Protein AF-A0A3G9CZR0-F1 (afdb_monomer_lite)

Radius of gyration: 15.8 Å; chains: 1; bounding box: 36×38×41 Å

pLDDT: mean 74.07, std 12.01, range [46.78, 91.94]

Secondary structure (DSSP, 8-state):
--HHHHHHHHHHHHHH--SS--HHHHHHHHHHHHHHHTT--HHHHTTTT--EEEPPTT---THHHHHHHH--STTSHHHHHHHHHHHH-EEEETTEEEEE-HHHHHS--

Foldseek 3Di:
DDPQAVVQVVLVVLLPDPPDPRPLVVQLVVQLVVCVVVPHDPVLSNCSSFDDWAFAVVPPDCVLVVVVVVPPDPVCPVVNVVVCLQGTQQTDHPVGHGHRDSSSVVSDD

Sequence (109 aa):
MDLINLLDKAIKLAAGANDTSNYVKINSEKIYEKLKAEGYNETEAMKSPLRIFSEEPGAYSPGLQEAIPASNTWEERMQLAEFYIKRTSAAYSTDTWGVKIPRVFEEKS

Structure (mmCIF, N/CA/C/O backbone):
data_AF-A0A3G9CZR0-F1
#
_entry.id   AF-A0A3G9CZR0-F1
#
loop_
_atom_site.group_PDB
_atom_site.id
_atom_site.type_symbol
_atom_site.label_atom_id
_atom_site.label_alt_id
_atom_site.label_comp_id
_atom_site.label_asym_id
_atom_site.label_entity_id
_atom_site.label_seq_id
_atom_site.pdbx_PDB_ins_code
_atom_site.Cartn_x
_atom_site.Cartn_y
_atom_site.Cartn_z
_atom_site.occupancy
_atom_site.B_iso_or_equiv
_atom_site.auth_seq_id
_atom_site.auth_comp_id
_atom_site.auth_asym_id
_atom_site.auth_atom_id
_atom_site.pdbx_PDB_model_num
ATOM 1 N N . MET A 1 1 ? -3.292 22.488 -2.135 1.00 53.22 1 MET A N 1
ATOM 2 C CA . MET A 1 1 ? -3.648 21.155 -1.606 1.00 53.22 1 MET A CA 1
ATOM 3 C C . MET A 1 1 ? -3.110 20.149 -2.607 1.00 53.22 1 MET A C 1
ATOM 5 O O . MET A 1 1 ? -3.506 20.228 -3.760 1.00 53.22 1 MET A O 1
ATOM 9 N N . ASP A 1 2 ? -2.143 19.326 -2.213 1.00 82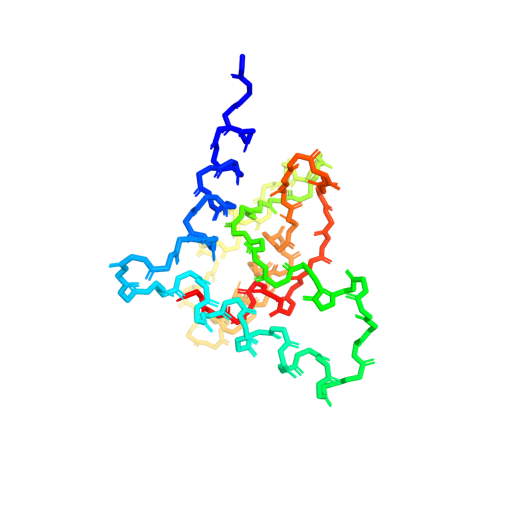.19 2 ASP A N 1
ATOM 10 C CA . ASP A 1 2 ? -1.524 18.317 -3.087 1.00 82.19 2 ASP A CA 1
ATOM 11 C C . ASP A 1 2 ? -2.534 17.192 -3.422 1.00 82.19 2 ASP A C 1
ATOM 13 O O . ASP A 1 2 ? -3.330 16.816 -2.556 1.00 82.19 2 ASP A O 1
ATOM 17 N N . LEU A 1 3 ? -2.538 16.677 -4.658 1.00 79.62 3 LEU A N 1
ATOM 18 C CA . LEU A 1 3 ? -3.459 15.631 -5.134 1.00 79.62 3 LEU A CA 1
ATOM 19 C C . LEU A 1 3 ? -3.271 14.320 -4.358 1.00 79.62 3 LEU A C 1
ATOM 21 O O . LEU A 1 3 ? -4.255 13.671 -4.002 1.00 79.62 3 LEU A O 1
ATOM 25 N N . ILE A 1 4 ? -2.022 13.971 -4.033 1.00 78.62 4 ILE A N 1
ATOM 26 C CA . ILE A 1 4 ? -1.699 12.790 -3.216 1.00 78.62 4 ILE A CA 1
ATOM 27 C C . ILE A 1 4 ? -2.341 12.915 -1.831 1.00 78.62 4 ILE A C 1
ATOM 29 O O . ILE A 1 4 ? -2.971 11.976 -1.351 1.00 78.62 4 ILE A O 1
ATOM 33 N N . ASN A 1 5 ? -2.283 14.105 -1.229 1.00 77.88 5 ASN A N 1
ATOM 34 C CA . ASN A 1 5 ? -2.8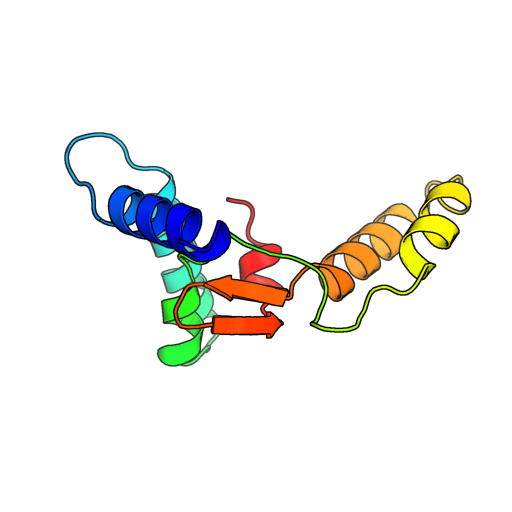96 14.358 0.075 1.00 77.88 5 ASN A CA 1
ATOM 35 C C . ASN A 1 5 ? -4.428 14.270 0.035 1.00 77.88 5 ASN A C 1
ATOM 37 O O . ASN A 1 5 ? -5.043 13.915 1.040 1.00 77.88 5 ASN A O 1
ATOM 41 N N . LEU A 1 6 ? -5.063 14.613 -1.090 1.00 82.75 6 LEU A N 1
ATOM 42 C CA . LEU A 1 6 ? -6.512 14.471 -1.248 1.00 82.75 6 LEU A CA 1
ATOM 43 C C . LEU A 1 6 ? -6.914 12.994 -1.344 1.00 82.75 6 LEU A C 1
ATOM 45 O O . LEU A 1 6 ? -7.843 12.566 -0.658 1.00 82.75 6 LEU A O 1
ATOM 49 N N . LEU A 1 7 ? -6.197 12.225 -2.165 1.00 82.31 7 LEU A N 1
ATOM 50 C CA . LEU A 1 7 ? -6.449 10.798 -2.359 1.00 82.31 7 LEU A CA 1
ATOM 51 C C . LEU A 1 7 ? -6.185 9.996 -1.080 1.00 82.31 7 LEU A C 1
ATOM 53 O O . LEU A 1 7 ? -7.028 9.193 -0.690 1.00 82.31 7 LEU A O 1
ATOM 57 N N . ASP A 1 8 ? -5.080 10.260 -0.379 1.00 82.19 8 ASP A N 1
ATOM 58 C CA . ASP A 1 8 ? -4.751 9.583 0.882 1.00 82.19 8 ASP A CA 1
ATOM 59 C C . ASP A 1 8 ? -5.826 9.819 1.955 1.00 82.19 8 ASP A C 1
ATOM 61 O O . ASP A 1 8 ? -6.289 8.883 2.608 1.00 82.19 8 ASP A O 1
ATOM 65 N N . LYS A 1 9 ? -6.319 11.059 2.081 1.00 83.62 9 LYS A N 1
ATOM 66 C CA . LYS A 1 9 ? -7.433 11.372 2.989 1.00 83.62 9 LYS A CA 1
ATOM 67 C C . LYS A 1 9 ? -8.706 10.615 2.622 1.00 83.62 9 LYS A C 1
ATOM 69 O O . LYS A 1 9 ? -9.368 10.095 3.516 1.00 83.62 9 LYS A O 1
ATOM 74 N N . ALA A 1 10 ? -9.047 10.540 1.336 1.00 83.06 10 ALA A N 1
ATOM 75 C CA . ALA A 1 10 ? -10.222 9.802 0.883 1.00 83.06 10 ALA A CA 1
ATOM 76 C C . ALA A 1 10 ? -10.106 8.299 1.191 1.00 83.06 10 ALA A C 1
ATOM 78 O O . ALA A 1 10 ? -11.068 7.706 1.672 1.00 83.06 10 ALA A O 1
ATOM 79 N N . ILE A 1 11 ? -8.927 7.701 0.988 1.00 82.25 11 ILE A N 1
ATOM 80 C CA . ILE A 1 11 ? -8.662 6.288 1.298 1.00 82.25 11 ILE A CA 1
ATOM 81 C C . ILE A 1 11 ? -8.774 6.028 2.803 1.00 82.25 11 ILE A C 1
ATOM 83 O O . ILE A 1 11 ? -9.453 5.086 3.205 1.00 82.25 11 ILE A O 1
ATOM 87 N N . LYS A 1 12 ? -8.163 6.875 3.642 1.00 82.81 12 LYS A N 1
ATOM 88 C CA . LYS A 1 12 ? -8.229 6.759 5.110 1.00 82.81 12 LYS A CA 1
ATOM 89 C C . LYS A 1 12 ? -9.668 6.897 5.628 1.00 82.81 12 LYS A C 1
ATOM 91 O O . LYS A 1 12 ? -10.086 6.117 6.481 1.00 82.81 12 LYS A O 1
ATOM 96 N N . LEU A 1 13 ? -10.443 7.838 5.080 1.00 83.38 13 LEU A N 1
ATOM 97 C CA . LEU A 1 13 ? -11.869 7.993 5.397 1.00 83.38 13 LEU A CA 1
ATOM 98 C C . LEU A 1 13 ? -12.679 6.769 4.968 1.00 83.38 13 LEU A C 1
ATOM 100 O O . LEU A 1 13 ? -13.471 6.260 5.758 1.00 83.38 13 LEU A O 1
ATOM 104 N N . ALA A 1 14 ? -12.447 6.276 3.748 1.00 78.50 14 ALA A N 1
ATOM 105 C CA . ALA A 1 14 ? -13.090 5.069 3.260 1.00 78.50 14 ALA A CA 1
ATOM 106 C C . ALA A 1 14 ? -12.763 3.890 4.175 1.00 78.50 14 ALA A C 1
ATOM 108 O O . ALA A 1 14 ? -13.691 3.270 4.656 1.00 78.50 14 ALA A O 1
ATOM 109 N N . ALA A 1 15 ? -11.496 3.627 4.509 1.00 76.94 15 ALA A N 1
ATOM 110 C CA . ALA A 1 15 ? -11.090 2.522 5.383 1.00 76.94 15 ALA A CA 1
ATOM 111 C C . ALA A 1 15 ? -11.676 2.600 6.810 1.00 76.94 15 ALA A C 1
ATOM 113 O O . ALA A 1 15 ? -11.896 1.566 7.436 1.00 76.94 15 ALA A O 1
ATOM 114 N N . GLY A 1 16 ? -11.951 3.805 7.319 1.00 77.25 16 GLY A N 1
ATOM 115 C CA . GLY A 1 16 ? -12.540 4.022 8.645 1.00 77.25 16 GLY A CA 1
ATOM 116 C C . GLY A 1 16 ? -14.072 3.946 8.710 1.00 77.25 16 GLY A C 1
ATOM 117 O O . GLY A 1 16 ? -14.620 3.866 9.808 1.00 77.25 16 GLY A O 1
ATOM 118 N N . ALA A 1 17 ? -14.772 3.974 7.572 1.00 79.38 17 ALA A N 1
ATOM 119 C CA . ALA A 1 17 ? -16.235 3.975 7.533 1.00 79.38 17 ALA A CA 1
ATOM 120 C C . ALA A 1 17 ? -16.828 2.606 7.926 1.00 79.38 17 ALA A C 1
ATOM 122 O O . ALA A 1 17 ? -16.358 1.562 7.462 1.00 79.38 17 ALA A O 1
ATOM 123 N N . ASN A 1 18 ? -17.892 2.606 8.738 1.00 75.81 18 ASN A N 1
ATOM 124 C CA . ASN A 1 18 ? -18.574 1.389 9.221 1.00 75.81 18 ASN A CA 1
ATOM 125 C C . ASN A 1 18 ? -20.029 1.285 8.731 1.00 75.81 18 ASN A C 1
ATOM 127 O O . ASN A 1 18 ? -20.793 0.438 9.185 1.00 75.81 18 ASN A O 1
ATOM 131 N N . ASP A 1 19 ? -20.405 2.163 7.809 1.00 72.94 19 ASP A N 1
ATOM 132 C CA . ASP A 1 19 ? -21.799 2.489 7.521 1.00 72.94 19 ASP A CA 1
ATOM 133 C C . ASP A 1 19 ? -22.371 1.577 6.415 1.00 72.94 19 ASP A C 1
ATOM 135 O O . ASP A 1 19 ? -23.582 1.473 6.240 1.00 72.94 19 ASP A O 1
ATOM 139 N N . THR A 1 20 ? -21.488 0.909 5.660 1.00 68.06 20 THR A N 1
ATOM 140 C CA . THR A 1 20 ? -21.793 -0.014 4.553 1.00 68.06 20 THR A CA 1
ATOM 141 C C . THR A 1 20 ? -20.699 -1.085 4.421 1.00 68.06 20 THR A C 1
ATOM 143 O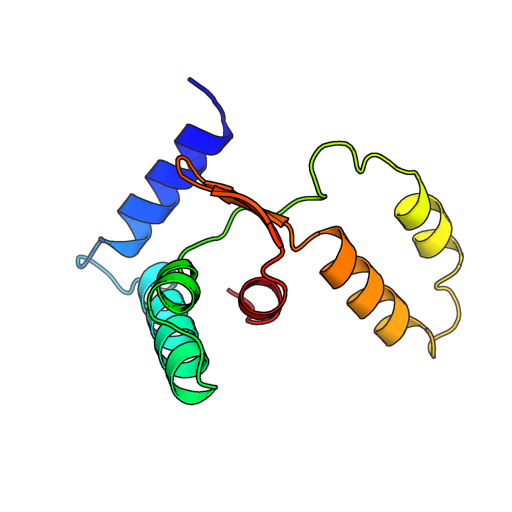 O . THR A 1 20 ? -19.658 -1.008 5.079 1.00 68.06 20 THR A O 1
ATOM 146 N N . SER A 1 21 ? -20.901 -2.091 3.559 1.00 74.88 21 SER A N 1
ATOM 147 C CA . SER A 1 21 ? -19.839 -3.037 3.192 1.00 74.88 21 SER A CA 1
ATOM 148 C C . SER A 1 21 ? -18.636 -2.301 2.596 1.00 74.88 21 SER A C 1
ATOM 150 O O . SER A 1 21 ? -18.691 -1.768 1.490 1.00 74.88 21 SER A O 1
ATOM 152 N N . ASN A 1 22 ? -17.536 -2.301 3.342 1.00 81.00 22 ASN A N 1
ATOM 153 C CA . ASN A 1 22 ? -16.353 -1.508 3.058 1.00 81.00 22 ASN A CA 1
ATOM 154 C C . ASN A 1 22 ? -15.206 -2.396 2.567 1.00 81.00 22 ASN A C 1
ATOM 156 O O . ASN A 1 22 ? -14.423 -2.929 3.354 1.00 81.00 22 ASN A O 1
ATOM 160 N N . TYR A 1 23 ? -15.108 -2.560 1.248 1.00 82.19 23 TYR A N 1
ATOM 161 C CA . TYR A 1 23 ? -14.086 -3.415 0.638 1.00 82.19 23 TYR A CA 1
ATOM 162 C C . TYR A 1 23 ? -12.661 -2.912 0.881 1.00 82.19 23 TYR A C 1
ATOM 164 O O . TYR A 1 23 ? -11.751 -3.724 1.019 1.00 82.19 23 TYR A O 1
ATOM 172 N N . VAL A 1 24 ? -12.466 -1.596 1.020 1.00 78.88 24 VAL A N 1
ATOM 173 C CA . VAL A 1 24 ? -11.152 -1.028 1.353 1.00 78.88 24 VAL A CA 1
ATOM 174 C C . VAL A 1 24 ? -10.712 -1.511 2.730 1.00 78.88 24 VAL A C 1
ATOM 176 O O . VAL A 1 24 ? -9.597 -2.016 2.865 1.00 78.88 24 VAL A O 1
ATOM 179 N N . LYS A 1 25 ? -11.590 -1.418 3.733 1.00 82.12 25 LYS A N 1
ATOM 180 C CA . LYS A 1 25 ? -11.327 -1.911 5.088 1.00 82.12 25 LYS A CA 1
ATOM 181 C C . LYS A 1 25 ? -11.098 -3.420 5.108 1.00 82.12 25 LYS A C 1
ATOM 183 O O . LYS A 1 25 ? -10.038 -3.854 5.542 1.00 82.12 25 LYS A O 1
ATOM 188 N N . ILE A 1 26 ? -12.029 -4.192 4.542 1.00 85.94 26 ILE A N 1
ATOM 189 C CA . ILE A 1 26 ? -11.957 -5.662 4.496 1.00 85.94 26 ILE A CA 1
ATOM 190 C C . ILE A 1 26 ? -10.640 -6.131 3.869 1.00 85.94 26 ILE A C 1
ATOM 192 O O . ILE A 1 26 ? -9.991 -7.038 4.385 1.00 85.94 26 ILE A O 1
ATOM 196 N N . ASN A 1 27 ? -10.228 -5.528 2.754 1.00 84.69 27 ASN A N 1
ATOM 197 C CA . ASN A 1 27 ? -9.002 -5.937 2.075 1.00 84.69 27 ASN A CA 1
ATOM 198 C C . ASN A 1 27 ? -7.753 -5.456 2.826 1.00 84.69 27 ASN A C 1
ATOM 200 O O . ASN A 1 27 ? -6.781 -6.198 2.898 1.00 84.69 27 ASN A O 1
ATOM 204 N N . SER A 1 28 ? -7.789 -4.284 3.468 1.00 86.12 28 SER A N 1
ATOM 205 C CA . SER A 1 28 ? -6.682 -3.817 4.321 1.00 86.12 28 SER A CA 1
ATOM 206 C C . SER A 1 28 ? -6.472 -4.713 5.544 1.00 86.12 28 SER A C 1
ATOM 208 O O . SER A 1 28 ? -5.332 -5.010 5.891 1.00 86.12 28 SER A O 1
ATOM 210 N N . GLU A 1 29 ? -7.550 -5.182 6.172 1.00 89.56 29 GLU A N 1
ATOM 211 C CA . GLU A 1 29 ? -7.492 -6.132 7.289 1.00 89.56 29 GLU A CA 1
ATOM 212 C C . GLU A 1 29 ? -6.937 -7.487 6.830 1.00 89.56 29 GLU A C 1
ATOM 214 O O . GLU A 1 29 ? -6.028 -8.022 7.455 1.00 89.56 29 GLU A O 1
ATOM 219 N N . LYS A 1 30 ? -7.394 -8.012 5.684 1.00 89.19 30 LYS A N 1
ATOM 220 C CA . LYS A 1 30 ? -6.858 -9.266 5.119 1.00 89.19 30 LYS A CA 1
ATOM 221 C C . LYS A 1 30 ? -5.359 -9.194 4.831 1.00 89.19 30 LYS A C 1
ATOM 223 O O . LYS A 1 30 ? -4.639 -10.134 5.157 1.00 89.19 30 LYS A O 1
ATOM 228 N N . ILE A 1 31 ? -4.905 -8.100 4.219 1.00 87.00 31 ILE A N 1
ATOM 229 C CA . ILE A 1 31 ? -3.484 -7.859 3.928 1.00 87.00 31 ILE A CA 1
ATOM 230 C C . ILE A 1 31 ? -2.695 -7.754 5.236 1.00 87.00 31 ILE A C 1
ATOM 232 O O . ILE A 1 31 ? -1.648 -8.378 5.378 1.00 87.00 31 ILE A O 1
ATOM 236 N N . TYR A 1 32 ? -3.213 -7.008 6.218 1.00 89.88 32 TYR A N 1
ATOM 237 C CA . TYR A 1 32 ? -2.584 -6.870 7.533 1.00 89.88 32 TYR A CA 1
ATOM 238 C C . TYR A 1 32 ? -2.372 -8.238 8.195 1.00 89.88 32 TYR A C 1
ATOM 240 O O . TYR A 1 32 ? -1.238 -8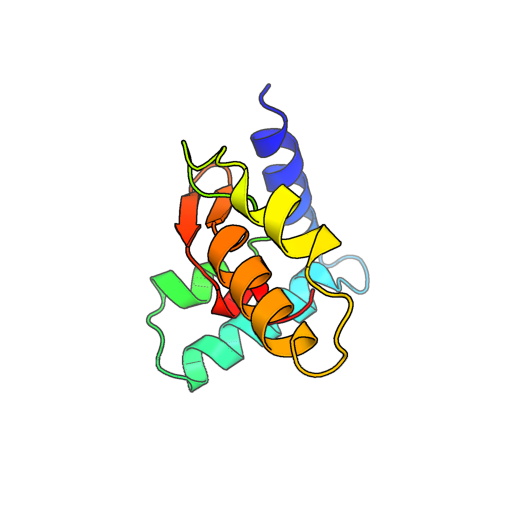.593 8.513 1.00 89.88 32 TYR A O 1
ATOM 248 N N . GLU A 1 33 ? -3.433 -9.039 8.330 1.00 91.75 33 GLU A N 1
ATOM 249 C CA . GLU A 1 33 ? -3.366 -10.362 8.964 1.00 91.75 33 GLU A CA 1
ATOM 250 C C . GLU A 1 33 ? -2.403 -11.299 8.229 1.00 91.75 33 GLU A C 1
ATOM 252 O O . GLU A 1 33 ? -1.636 -12.036 8.853 1.00 91.75 33 GLU A O 1
ATOM 257 N N . LYS A 1 34 ? -2.385 -11.239 6.894 1.00 87.25 34 LYS A N 1
ATOM 258 C CA . LYS A 1 34 ? -1.465 -12.041 6.090 1.00 87.25 34 LYS A CA 1
ATOM 259 C C . LYS A 1 34 ? -0.006 -11.633 6.301 1.00 87.25 34 LYS A C 1
ATOM 261 O O . LYS A 1 34 ? 0.828 -12.507 6.524 1.00 87.25 34 LYS A O 1
ATOM 266 N N . LEU A 1 35 ? 0.304 -10.336 6.318 1.00 86.38 35 LEU A N 1
ATOM 267 C CA . LEU A 1 35 ? 1.655 -9.845 6.615 1.00 86.38 35 LEU A CA 1
ATOM 268 C C . LEU A 1 35 ? 2.104 -10.255 8.025 1.00 86.38 35 LEU A C 1
ATOM 270 O O . LEU A 1 35 ? 3.236 -10.705 8.209 1.00 86.38 35 LEU A O 1
ATOM 274 N N . LYS A 1 36 ? 1.216 -10.174 9.021 1.00 91.94 36 LYS A N 1
ATOM 275 C CA . LYS A 1 36 ? 1.506 -10.654 10.381 1.00 91.94 36 LYS A CA 1
ATOM 276 C C . LYS A 1 36 ? 1.807 -12.154 10.402 1.00 91.94 36 LYS A C 1
ATOM 278 O O . LYS A 1 36 ? 2.780 -12.558 11.038 1.00 91.94 36 LYS A O 1
ATOM 283 N N . ALA A 1 37 ? 1.024 -12.963 9.689 1.00 90.00 37 ALA A N 1
ATOM 284 C CA . ALA A 1 37 ? 1.241 -14.407 9.577 1.00 90.00 37 ALA A CA 1
ATOM 285 C C . ALA A 1 37 ? 2.549 -14.764 8.845 1.00 90.00 37 ALA A C 1
ATOM 287 O O . ALA A 1 37 ? 3.175 -15.772 9.166 1.00 90.00 37 ALA A O 1
ATOM 288 N N . GLU A 1 38 ? 2.987 -13.928 7.902 1.00 88.12 38 GLU A N 1
ATOM 289 C CA . GLU A 1 38 ? 4.265 -14.059 7.187 1.00 88.12 38 GLU A CA 1
ATOM 290 C C . GLU A 1 38 ? 5.477 -13.557 8.007 1.00 88.12 38 GLU A C 1
ATOM 292 O O . GLU A 1 38 ? 6.617 -13.704 7.571 1.00 88.12 38 GLU A O 1
ATOM 297 N N . GLY A 1 39 ? 5.259 -13.015 9.214 1.00 87.56 39 GLY A N 1
ATOM 298 C CA . GLY A 1 39 ? 6.317 -12.607 10.146 1.00 87.56 39 GLY A CA 1
ATOM 299 C C . GLY A 1 39 ? 6.771 -11.150 10.022 1.00 87.56 39 GLY A C 1
ATOM 300 O O . GLY A 1 39 ? 7.760 -10.768 10.652 1.00 87.56 39 GLY A O 1
ATOM 301 N N . TYR A 1 40 ? 6.059 -10.324 9.251 1.00 84.19 40 TYR A N 1
ATOM 302 C CA . TYR A 1 40 ? 6.343 -8.892 9.156 1.00 84.19 40 TYR A CA 1
ATOM 303 C C . TYR A 1 40 ? 6.083 -8.186 10.492 1.00 84.19 40 TYR A C 1
ATOM 305 O O . TYR A 1 40 ? 5.191 -8.549 11.272 1.00 84.19 40 TYR A O 1
ATOM 313 N N . ASN A 1 41 ? 6.865 -7.140 10.764 1.00 87.88 41 ASN A N 1
ATOM 314 C CA . ASN A 1 41 ? 6.679 -6.361 11.984 1.00 87.88 41 ASN A CA 1
ATOM 315 C C . ASN A 1 41 ? 5.424 -5.472 11.896 1.00 87.88 41 ASN A C 1
ATOM 317 O O . ASN A 1 41 ? 4.838 -5.269 10.834 1.00 87.88 41 ASN A O 1
ATOM 321 N N . GLU A 1 42 ? 5.010 -4.926 13.040 1.00 89.12 42 GLU A N 1
ATOM 322 C CA . GLU A 1 42 ? 3.805 -4.095 13.140 1.00 89.12 42 GLU A CA 1
ATOM 323 C C . GLU A 1 42 ? 3.832 -2.887 12.197 1.00 89.12 42 GLU A C 1
ATOM 325 O O . GLU A 1 42 ? 2.856 -2.604 11.509 1.00 89.12 42 GLU A O 1
ATOM 330 N N . THR A 1 43 ? 4.976 -2.209 12.114 1.00 86.81 43 THR A N 1
ATOM 331 C CA . THR A 1 43 ? 5.167 -1.029 11.266 1.00 86.81 43 THR A CA 1
ATOM 332 C C . THR A 1 43 ? 4.989 -1.352 9.784 1.00 86.81 43 THR A C 1
ATOM 334 O O . THR A 1 43 ? 4.543 -0.498 9.021 1.00 86.81 43 THR A O 1
ATOM 337 N N . GLU A 1 44 ? 5.348 -2.559 9.350 1.00 81.62 44 GLU A N 1
ATOM 338 C CA . GLU A 1 44 ? 5.153 -3.019 7.975 1.00 81.62 44 GLU A CA 1
ATOM 339 C C . GLU A 1 44 ? 3.710 -3.449 7.720 1.00 81.62 44 GLU A C 1
ATOM 341 O O . GLU A 1 44 ? 3.124 -3.022 6.726 1.00 81.62 44 GLU A O 1
ATOM 346 N N . ALA A 1 45 ? 3.111 -4.217 8.633 1.00 85.88 45 ALA A N 1
ATOM 347 C CA . ALA A 1 45 ? 1.723 -4.658 8.513 1.00 85.88 45 ALA A CA 1
ATOM 348 C C . ALA A 1 45 ? 0.739 -3.474 8.493 1.00 85.88 45 ALA A C 1
ATOM 350 O O . ALA A 1 45 ? -0.183 -3.450 7.679 1.00 85.88 45 ALA A O 1
ATOM 351 N N . MET A 1 46 ? 0.983 -2.433 9.298 1.00 86.88 46 MET A N 1
ATOM 352 C CA . MET A 1 46 ? 0.171 -1.206 9.352 1.00 86.88 46 MET A CA 1
ATOM 353 C C . MET A 1 46 ? 0.145 -0.405 8.039 1.00 86.88 46 MET A C 1
ATOM 355 O O . MET A 1 46 ? -0.652 0.522 7.893 1.00 86.88 46 MET A O 1
ATOM 359 N N . LYS A 1 47 ? 0.983 -0.759 7.058 1.00 84.56 47 LYS A N 1
ATOM 360 C CA . LYS A 1 47 ? 0.962 -0.178 5.707 1.00 84.56 47 LYS A CA 1
ATOM 361 C C . LYS A 1 47 ? -0.069 -0.836 4.786 1.00 84.56 47 LYS A C 1
ATOM 363 O O . LYS A 1 47 ? -0.227 -0.395 3.648 1.00 84.56 47 LYS A O 1
ATOM 368 N N . SER A 1 48 ? -0.794 -1.848 5.259 1.00 85.00 48 SER A N 1
ATOM 369 C CA . SER A 1 48 ? -1.843 -2.543 4.507 1.00 85.00 48 SER A CA 1
ATOM 370 C C . SER A 1 48 ? -2.930 -1.656 3.875 1.00 85.00 48 SER A C 1
ATOM 372 O O . SER A 1 48 ? -3.477 -2.083 2.857 1.00 85.00 48 SER A O 1
ATOM 374 N N . PRO A 1 49 ? -3.259 -0.440 4.369 1.00 86.06 49 PRO A N 1
ATOM 375 C CA . PRO A 1 49 ? -4.252 0.425 3.726 1.00 86.06 49 PRO A CA 1
ATOM 376 C C . PRO A 1 49 ? -3.703 1.278 2.574 1.00 86.06 49 PRO A C 1
ATOM 378 O O . PRO A 1 49 ? -4.475 1.996 1.941 1.00 86.06 49 PRO A O 1
ATOM 381 N N . LEU A 1 50 ? -2.395 1.240 2.284 1.00 85.00 50 LEU A N 1
ATOM 382 C CA . LEU A 1 50 ? -1.811 2.037 1.201 1.00 85.00 50 LEU A CA 1
ATOM 383 C C . LEU A 1 50 ? -2.370 1.595 -0.160 1.00 85.00 50 LEU A C 1
ATOM 385 O O . LEU A 1 50 ? -2.461 0.403 -0.454 1.00 85.00 50 LEU A O 1
ATOM 389 N N . ARG A 1 51 ? -2.775 2.565 -0.989 1.00 83.44 51 ARG A N 1
ATOM 390 C CA . ARG A 1 51 ? -3.350 2.322 -2.330 1.00 83.44 51 ARG A CA 1
ATOM 391 C C . ARG A 1 51 ? -2.756 3.194 -3.433 1.00 83.44 51 ARG A C 1
ATOM 393 O O . ARG A 1 51 ? -3.055 2.967 -4.600 1.00 83.44 51 ARG A O 1
ATOM 400 N N . ILE A 1 52 ? -1.935 4.185 -3.091 1.00 81.38 52 ILE A N 1
ATOM 401 C CA . ILE A 1 52 ? -1.279 5.046 -4.077 1.00 81.38 52 ILE A CA 1
ATOM 402 C C . ILE A 1 52 ? 0.122 4.495 -4.296 1.00 81.38 52 ILE A C 1
ATOM 404 O O . ILE A 1 52 ? 0.949 4.511 -3.385 1.00 81.38 52 ILE A O 1
ATOM 408 N N . PHE A 1 53 ? 0.371 4.011 -5.506 1.00 80.44 53 PHE A N 1
ATOM 409 C CA . PHE A 1 53 ? 1.636 3.413 -5.898 1.00 80.44 53 PHE A CA 1
ATOM 410 C C . PHE A 1 53 ? 2.128 4.041 -7.199 1.00 80.44 53 PHE A C 1
ATOM 412 O O . PHE A 1 53 ? 1.331 4.348 -8.086 1.00 80.44 53 PHE A O 1
ATOM 419 N N . SER A 1 54 ? 3.431 4.265 -7.297 1.00 77.44 54 SER A N 1
ATOM 420 C CA . SER A 1 54 ? 4.081 4.789 -8.495 1.00 77.44 54 SER A CA 1
ATOM 421 C C . SER A 1 54 ? 5.532 4.311 -8.552 1.00 77.44 54 SER A C 1
ATOM 423 O O . SER A 1 54 ? 5.978 3.498 -7.741 1.00 77.44 54 SER A O 1
ATOM 425 N N . GLU A 1 55 ? 6.277 4.814 -9.525 1.00 77.38 55 GLU A N 1
ATOM 426 C CA . GLU A 1 55 ? 7.723 4.638 -9.593 1.00 77.38 55 GLU A CA 1
ATOM 427 C C . GLU A 1 55 ? 8.425 5.304 -8.402 1.00 77.38 55 GLU A C 1
ATOM 429 O O . GLU A 1 55 ? 7.869 6.189 -7.749 1.00 77.38 55 GLU A O 1
ATOM 434 N N . GLU A 1 56 ? 9.656 4.886 -8.100 1.00 72.75 56 GLU A N 1
ATOM 435 C CA . GLU A 1 56 ? 10.476 5.573 -7.097 1.00 72.75 56 GLU A CA 1
ATOM 436 C C . GLU A 1 56 ? 10.717 7.046 -7.486 1.00 72.75 56 GLU A C 1
ATOM 438 O O . GLU A 1 56 ? 10.809 7.371 -8.676 1.00 72.75 56 GLU A O 1
ATOM 443 N N . PRO A 1 57 ? 10.863 7.958 -6.507 1.00 64.00 57 PRO A N 1
ATOM 444 C CA . PRO A 1 57 ? 11.210 9.346 -6.786 1.00 64.00 57 PRO A CA 1
ATOM 445 C C . PRO A 1 57 ? 12.496 9.425 -7.623 1.00 64.00 57 PRO A C 1
ATOM 447 O O . PRO A 1 57 ? 13.540 8.921 -7.220 1.00 64.00 57 PRO A O 1
ATOM 450 N N . GLY A 1 58 ? 12.419 10.048 -8.801 1.00 61.12 58 GLY A N 1
ATOM 451 C CA . GLY A 1 58 ? 13.552 10.159 -9.729 1.00 61.12 58 GLY A CA 1
ATOM 452 C C . GLY A 1 58 ? 13.735 8.978 -10.693 1.00 61.12 58 GLY A C 1
ATOM 453 O O . GLY A 1 58 ? 14.609 9.048 -11.553 1.00 61.12 58 GLY A O 1
ATOM 454 N N . ALA A 1 59 ? 12.899 7.937 -10.627 1.00 57.16 59 ALA A N 1
ATOM 455 C CA . ALA A 1 59 ? 12.971 6.762 -11.501 1.00 57.16 59 ALA A CA 1
ATOM 456 C C . ALA A 1 59 ? 12.198 6.900 -12.832 1.00 57.16 59 ALA A C 1
ATOM 458 O O . ALA A 1 59 ? 11.879 5.881 -13.449 1.00 57.16 59 ALA A O 1
ATOM 459 N N . TYR A 1 60 ? 11.980 8.138 -13.311 1.00 53.50 60 TYR A N 1
ATOM 460 C CA . TYR A 1 60 ? 11.524 8.446 -14.678 1.00 53.50 60 TYR A CA 1
ATOM 461 C C . TYR A 1 60 ? 12.603 8.019 -15.689 1.00 53.50 60 TYR A C 1
ATOM 463 O O . TYR A 1 60 ? 13.340 8.818 -16.260 1.00 53.50 60 TYR A O 1
ATOM 471 N N . SER A 1 61 ? 12.757 6.716 -15.857 1.00 46.78 61 SER A N 1
ATOM 472 C CA . SER A 1 61 ? 13.663 6.080 -16.804 1.00 46.78 61 SER A CA 1
ATOM 473 C C . SER A 1 61 ? 12.814 5.376 -17.873 1.00 46.78 61 SER A C 1
ATOM 475 O O . SER A 1 61 ? 11.756 4.841 -17.557 1.00 46.78 61 SER A O 1
ATOM 477 N N . PRO A 1 62 ? 13.208 5.321 -19.146 1.00 52.91 62 PRO A N 1
ATOM 478 C CA . PRO A 1 62 ? 12.340 4.819 -20.219 1.00 52.91 62 PRO A CA 1
ATOM 479 C C . PRO A 1 62 ? 12.132 3.291 -20.225 1.00 52.91 62 PRO A C 1
ATOM 481 O O . PRO A 1 62 ? 11.402 2.778 -21.063 1.00 52.91 62 PRO A O 1
ATOM 484 N N . GLY A 1 63 ? 12.721 2.532 -19.291 1.00 52.53 63 GLY A N 1
ATOM 485 C CA . GLY A 1 63 ? 12.759 1.062 -19.369 1.00 52.53 63 GLY A CA 1
ATOM 486 C C . GLY A 1 63 ? 11.407 0.331 -19.477 1.00 52.53 63 GLY A C 1
ATOM 487 O O . GLY A 1 63 ? 11.374 -0.770 -20.010 1.00 52.53 63 GLY A O 1
ATOM 488 N N . LEU A 1 64 ? 10.282 0.909 -19.029 1.00 53.12 64 LEU A N 1
ATOM 489 C CA . LEU A 1 64 ? 8.958 0.306 -19.266 1.00 53.12 64 LEU A CA 1
ATOM 490 C C . LEU A 1 64 ? 8.453 0.557 -20.701 1.00 53.12 64 LEU A C 1
ATOM 492 O O . LEU A 1 64 ? 7.843 -0.325 -21.298 1.00 53.12 64 LEU A O 1
ATOM 496 N N . GLN A 1 65 ? 8.750 1.726 -21.278 1.00 56.62 65 GLN A N 1
ATOM 497 C CA . GLN A 1 65 ? 8.448 2.043 -22.679 1.00 56.62 65 GLN A CA 1
ATOM 498 C C . GLN A 1 65 ? 9.250 1.181 -23.661 1.00 56.62 65 GLN A C 1
ATOM 500 O O . GLN A 1 65 ? 8.760 0.932 -24.756 1.00 56.62 65 GLN A O 1
ATOM 505 N N . GLU A 1 66 ? 10.435 0.701 -23.276 1.00 56.47 66 GLU A N 1
ATOM 506 C CA . GLU A 1 66 ? 11.233 -0.235 -24.084 1.00 56.47 66 GLU A CA 1
ATOM 507 C C . GLU A 1 66 ? 10.815 -1.702 -23.888 1.00 56.47 66 GLU A C 1
ATOM 509 O O . GLU A 1 66 ? 10.822 -2.478 -24.843 1.00 56.47 66 GLU A O 1
ATOM 514 N N . ALA A 1 67 ? 10.385 -2.083 -22.679 1.00 56.56 67 ALA A N 1
ATOM 515 C CA . ALA A 1 67 ? 9.953 -3.450 -22.375 1.00 56.56 67 ALA A CA 1
ATOM 516 C C . ALA A 1 67 ? 8.558 -3.792 -22.938 1.00 56.56 67 ALA A C 1
ATOM 518 O O . ALA A 1 67 ? 8.319 -4.925 -23.355 1.00 56.56 67 ALA A O 1
ATOM 519 N N . ILE A 1 68 ? 7.628 -2.827 -22.990 1.00 56.28 68 ILE A N 1
ATOM 520 C CA . ILE A 1 68 ? 6.266 -3.050 -23.512 1.00 56.28 68 ILE A CA 1
ATOM 521 C C . ILE A 1 68 ? 6.277 -3.523 -24.986 1.00 56.28 68 ILE A C 1
ATOM 523 O O . ILE A 1 68 ? 5.633 -4.534 -25.274 1.00 56.28 68 ILE A O 1
ATOM 527 N N . PRO A 1 69 ? 7.018 -2.891 -25.921 1.00 57.81 69 PRO A N 1
ATOM 528 C CA . PRO A 1 69 ? 7.143 -3.363 -27.305 1.00 57.81 69 PRO A CA 1
ATOM 529 C C . PRO A 1 69 ? 7.848 -4.719 -27.456 1.00 57.81 69 PRO A C 1
ATOM 531 O O . PRO A 1 69 ? 7.563 -5.443 -28.408 1.00 57.81 69 PRO A O 1
ATOM 534 N N . ALA A 1 70 ? 8.757 -5.069 -26.537 1.00 56.31 70 ALA A N 1
ATOM 535 C CA . ALA A 1 70 ? 9.505 -6.330 -26.562 1.00 56.31 70 ALA A CA 1
ATOM 536 C C . ALA A 1 70 ? 8.676 -7.547 -26.094 1.00 56.31 70 ALA A C 1
ATOM 538 O O . ALA A 1 70 ? 9.017 -8.681 -26.416 1.00 56.31 70 ALA A O 1
ATOM 539 N N . SER A 1 71 ? 7.544 -7.323 -25.415 1.00 53.78 71 SER A N 1
ATOM 540 C CA . SER A 1 71 ? 6.702 -8.353 -24.772 1.00 53.78 71 SER A CA 1
ATOM 541 C C . SER A 1 71 ? 5.926 -9.306 -25.705 1.00 53.78 71 SER A C 1
ATOM 543 O O . SER A 1 71 ? 5.031 -10.032 -25.267 1.00 53.78 71 SER A O 1
ATOM 545 N N . ASN A 1 72 ? 6.246 -9.329 -27.001 1.00 49.56 72 ASN A N 1
ATOM 546 C CA . ASN A 1 72 ? 5.497 -10.066 -28.023 1.00 49.56 72 ASN A CA 1
ATOM 547 C C . ASN A 1 72 ? 5.699 -11.600 -27.978 1.00 49.56 72 ASN A C 1
ATOM 549 O O . ASN A 1 72 ? 5.105 -12.329 -28.776 1.00 49.56 72 ASN A O 1
ATOM 553 N N . THR A 1 73 ? 6.503 -12.120 -27.048 1.00 53.31 73 THR A N 1
ATOM 554 C CA . THR A 1 73 ? 6.705 -13.556 -26.814 1.00 53.31 73 THR A CA 1
ATOM 555 C C . THR A 1 73 ? 6.033 -13.975 -25.505 1.00 53.31 73 THR A C 1
ATOM 557 O O . THR A 1 73 ? 6.232 -13.413 -24.432 1.00 53.31 73 THR A O 1
ATOM 560 N N . TRP A 1 74 ? 5.167 -14.983 -25.588 1.00 51.66 74 TRP A N 1
ATOM 561 C CA . TRP A 1 74 ? 4.212 -15.326 -24.530 1.00 51.66 74 TRP A CA 1
ATOM 562 C C . TRP A 1 74 ? 4.862 -15.958 -23.276 1.00 51.66 74 TRP A C 1
ATOM 564 O O . TRP A 1 74 ? 4.158 -16.161 -22.286 1.00 51.66 74 TRP A O 1
ATOM 574 N N . GLU A 1 75 ? 6.179 -16.202 -23.293 1.00 52.84 75 GLU A N 1
ATOM 575 C CA . GLU A 1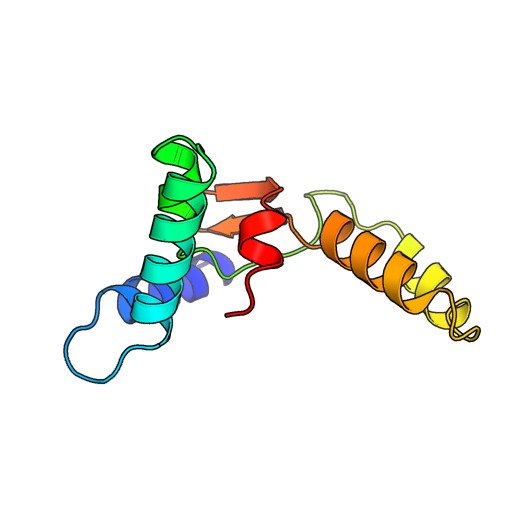 75 ? 7.004 -16.646 -22.155 1.00 52.84 75 GLU A CA 1
ATOM 576 C C . GLU A 1 75 ? 7.465 -15.487 -21.243 1.00 52.84 75 GLU A C 1
ATOM 578 O O . GLU A 1 75 ? 7.699 -15.705 -20.056 1.00 52.84 75 GLU A O 1
ATOM 583 N N . GLU A 1 76 ? 7.501 -14.238 -21.725 1.00 57.31 76 GLU A N 1
ATOM 584 C CA . GLU A 1 76 ? 8.013 -13.094 -20.947 1.00 57.31 76 GLU A CA 1
ATOM 585 C C . GLU A 1 76 ? 6.961 -12.357 -20.104 1.00 57.31 76 GLU A C 1
ATOM 587 O O . GLU A 1 76 ? 7.307 -11.493 -19.302 1.00 57.31 76 GLU A O 1
ATOM 592 N N . ARG A 1 77 ? 5.665 -12.687 -20.205 1.00 59.97 77 ARG A N 1
ATOM 593 C CA . ARG A 1 77 ? 4.618 -11.969 -19.442 1.00 59.97 77 ARG A CA 1
ATOM 594 C C . ARG A 1 77 ? 4.850 -11.969 -17.930 1.00 59.97 77 ARG A C 1
ATOM 596 O O . ARG A 1 77 ? 4.498 -10.995 -17.271 1.00 59.97 77 ARG A O 1
ATOM 603 N N . MET A 1 78 ? 5.411 -13.049 -17.388 1.00 62.78 78 MET A N 1
ATOM 604 C CA . MET A 1 78 ? 5.726 -13.142 -15.960 1.00 62.78 78 MET A CA 1
ATOM 605 C C . MET A 1 78 ? 6.896 -12.221 -15.595 1.00 62.78 78 MET A C 1
ATOM 607 O O . MET A 1 78 ? 6.802 -11.481 -14.623 1.00 62.78 78 MET A O 1
ATOM 611 N N . GLN A 1 79 ? 7.928 -12.169 -16.440 1.00 64.00 79 GLN A N 1
ATOM 612 C CA . GLN A 1 79 ? 9.066 -11.260 -16.279 1.00 64.00 79 GLN A CA 1
ATOM 613 C C . GLN A 1 79 ? 8.638 -9.793 -16.414 1.00 64.00 79 GLN A C 1
ATOM 615 O O . GLN A 1 79 ? 9.075 -8.948 -15.637 1.00 64.00 79 GLN A O 1
ATOM 620 N N . LEU A 1 80 ? 7.722 -9.489 -17.338 1.00 66.88 80 LEU A N 1
ATOM 621 C CA . LEU A 1 80 ? 7.139 -8.157 -17.480 1.00 66.88 80 LEU A CA 1
ATOM 622 C C . LEU A 1 80 ? 6.293 -7.773 -16.256 1.00 66.88 80 LEU A C 1
ATOM 624 O O . LEU A 1 80 ? 6.365 -6.633 -15.807 1.00 66.88 80 LEU A O 1
ATOM 628 N N . ALA A 1 81 ? 5.513 -8.705 -15.700 1.00 66.38 81 ALA A N 1
ATOM 629 C CA . ALA A 1 81 ? 4.723 -8.469 -14.493 1.00 66.38 81 ALA A CA 1
ATOM 630 C C . ALA A 1 81 ? 5.614 -8.224 -13.265 1.00 66.38 81 ALA A C 1
ATOM 632 O O . ALA A 1 81 ? 5.388 -7.260 -12.536 1.00 66.38 81 ALA A O 1
ATOM 633 N N . GLU A 1 82 ? 6.656 -9.034 -13.068 1.00 69.88 82 GLU A N 1
ATOM 634 C CA . GLU A 1 82 ? 7.651 -8.841 -12.006 1.00 69.88 82 GLU A CA 1
ATOM 635 C C . GLU A 1 82 ? 8.410 -7.521 -12.173 1.00 69.88 82 GLU A C 1
ATOM 637 O O . GLU A 1 82 ? 8.594 -6.777 -11.208 1.00 69.88 82 GLU A O 1
ATOM 642 N N . PHE A 1 83 ? 8.811 -7.190 -13.403 1.00 68.31 83 PHE A N 1
ATOM 643 C CA . PHE A 1 83 ? 9.470 -5.926 -13.715 1.00 68.31 83 PHE A CA 1
ATOM 644 C C . PHE A 1 83 ? 8.557 -4.729 -13.438 1.00 68.31 83 PHE A C 1
ATOM 646 O O . PHE A 1 83 ? 8.998 -3.750 -12.835 1.00 68.31 83 PHE A O 1
ATOM 653 N N . TYR A 1 84 ? 7.282 -4.824 -13.818 1.00 68.62 84 TYR A N 1
ATOM 654 C CA . TYR A 1 84 ? 6.272 -3.813 -13.529 1.00 68.62 84 TYR A CA 1
ATOM 655 C C . TYR A 1 84 ? 6.089 -3.632 -12.019 1.00 68.62 84 TYR A C 1
ATOM 657 O O . TYR A 1 84 ? 6.286 -2.525 -11.526 1.00 68.62 84 TYR A O 1
ATOM 665 N N . ILE A 1 85 ? 5.833 -4.714 -11.273 1.00 72.19 85 ILE A N 1
ATOM 666 C CA . ILE A 1 85 ? 5.687 -4.697 -9.807 1.00 72.19 85 ILE A CA 1
ATOM 667 C C . ILE A 1 85 ? 6.912 -4.062 -9.152 1.00 72.19 85 ILE A C 1
ATOM 669 O O . ILE A 1 85 ? 6.781 -3.101 -8.398 1.00 72.19 85 ILE A O 1
ATOM 673 N N . LYS A 1 86 ? 8.117 -4.531 -9.491 1.00 72.12 86 LYS A N 1
ATOM 674 C CA . LYS A 1 86 ? 9.375 -4.009 -8.941 1.00 72.12 86 LYS A CA 1
ATOM 675 C C . LYS A 1 86 ? 9.541 -2.513 -9.190 1.00 72.12 86 LYS A C 1
ATOM 677 O O . LYS A 1 86 ? 10.184 -1.827 -8.395 1.00 72.12 86 LYS A O 1
ATOM 682 N N . ARG A 1 87 ? 9.019 -2.016 -10.306 1.00 71.00 87 ARG A N 1
ATOM 683 C CA . ARG A 1 87 ? 9.171 -0.627 -10.718 1.00 71.00 87 ARG A CA 1
ATOM 684 C C . ARG A 1 87 ? 8.112 0.281 -10.108 1.00 71.00 87 ARG A C 1
ATOM 686 O O . ARG A 1 87 ? 8.460 1.384 -9.710 1.00 71.00 87 ARG A O 1
ATOM 693 N N . THR A 1 88 ? 6.868 -0.177 -9.999 1.00 73.12 88 THR A N 1
ATOM 694 C CA . THR A 1 88 ? 5.722 0.645 -9.583 1.00 73.12 88 THR A CA 1
ATOM 695 C C . THR A 1 88 ? 5.283 0.415 -8.141 1.00 73.12 88 THR A C 1
ATOM 697 O O . THR A 1 88 ? 4.303 1.012 -7.713 1.00 73.12 88 THR A O 1
ATOM 700 N N . SER A 1 89 ? 5.960 -0.437 -7.368 1.00 78.50 89 SER A N 1
ATOM 701 C CA . SER A 1 89 ? 5.569 -0.741 -5.985 1.00 78.50 89 SER A CA 1
ATOM 702 C C . SER A 1 89 ? 5.984 0.318 -4.956 1.00 78.50 89 SER A C 1
ATOM 704 O O . SER A 1 89 ? 6.014 0.008 -3.760 1.00 78.50 89 SER A O 1
ATOM 706 N N . ALA A 1 90 ? 6.386 1.526 -5.365 1.00 80.31 90 ALA A N 1
ATOM 707 C CA . ALA A 1 90 ? 6.715 2.586 -4.417 1.00 80.31 90 ALA A CA 1
ATOM 708 C C . ALA A 1 90 ? 5.415 3.234 -3.929 1.00 80.31 90 ALA A C 1
ATOM 710 O O . ALA A 1 90 ? 4.647 3.769 -4.725 1.00 80.31 90 ALA A O 1
ATOM 711 N N . ALA A 1 91 ? 5.145 3.146 -2.631 1.00 82.88 91 ALA A N 1
ATOM 712 C CA . ALA A 1 91 ? 3.916 3.627 -2.023 1.00 82.88 91 ALA A CA 1
ATOM 713 C C . ALA A 1 91 ? 4.009 5.105 -1.628 1.00 82.88 91 ALA A C 1
ATOM 715 O O . ALA A 1 91 ? 5.068 5.592 -1.212 1.00 82.88 91 ALA A O 1
ATOM 716 N N . TYR A 1 92 ? 2.872 5.790 -1.713 1.00 78.88 92 TYR A N 1
ATOM 717 C CA . TYR A 1 92 ? 2.718 7.203 -1.392 1.00 78.88 92 TYR A CA 1
ATOM 718 C C . TYR A 1 92 ? 1.504 7.427 -0.475 1.00 78.88 92 TYR A C 1
ATOM 720 O O . TYR A 1 92 ? 0.432 6.862 -0.678 1.00 78.88 92 TYR A O 1
ATOM 728 N N . SER A 1 93 ? 1.672 8.258 0.546 1.00 81.56 93 SER A N 1
ATOM 729 C CA . SER A 1 93 ? 0.631 8.776 1.443 1.00 81.56 93 SER A CA 1
ATOM 730 C C . SER A 1 93 ? 1.119 10.093 2.054 1.00 81.56 93 SER A C 1
ATOM 732 O O . SER A 1 93 ? 2.239 10.523 1.770 1.00 81.56 93 SER A O 1
ATOM 734 N N . THR A 1 94 ? 0.336 10.738 2.924 1.00 78.62 94 THR A N 1
ATOM 735 C CA . THR A 1 94 ? 0.836 11.916 3.663 1.00 78.62 94 THR A CA 1
ATOM 736 C C . THR A 1 94 ? 2.072 11.608 4.513 1.00 78.62 94 THR A C 1
ATOM 738 O O . THR A 1 94 ? 2.853 12.511 4.803 1.00 78.62 94 THR A O 1
ATOM 741 N N . ASP A 1 95 ? 2.255 10.339 4.889 1.00 78.94 95 ASP A N 1
ATOM 742 C CA . ASP A 1 95 ? 3.236 9.891 5.882 1.00 78.94 95 ASP A CA 1
ATOM 743 C C . ASP A 1 95 ? 4.252 8.903 5.268 1.00 78.94 95 ASP A C 1
ATOM 745 O O . ASP A 1 95 ? 5.100 8.342 5.958 1.00 78.94 95 ASP A O 1
ATOM 749 N N . THR A 1 96 ? 4.148 8.625 3.965 1.00 75.12 96 THR A N 1
ATOM 750 C CA . THR A 1 96 ? 4.976 7.657 3.230 1.00 75.12 96 THR A CA 1
ATOM 751 C C . THR A 1 96 ? 5.299 8.221 1.854 1.00 75.12 96 THR A C 1
ATOM 753 O O . THR A 1 96 ? 4.396 8.564 1.102 1.00 75.12 96 THR A O 1
ATOM 756 N N . TRP A 1 97 ? 6.581 8.302 1.497 1.00 78.75 97 TRP A N 1
ATOM 757 C CA . TRP A 1 97 ? 7.001 8.859 0.211 1.00 78.75 97 TRP A CA 1
ATOM 758 C C . TRP A 1 97 ? 8.016 7.951 -0.478 1.00 78.75 97 TRP A C 1
ATOM 760 O O . TRP A 1 97 ? 9.172 7.880 -0.061 1.00 78.75 97 TRP A O 1
ATOM 770 N N . GLY A 1 98 ? 7.583 7.245 -1.524 1.00 70.62 98 GLY A N 1
ATOM 771 C CA . GLY A 1 98 ? 8.469 6.433 -2.359 1.00 70.62 98 GLY A CA 1
ATOM 772 C C . GLY A 1 98 ? 8.994 5.159 -1.691 1.00 70.62 98 GLY A C 1
ATOM 773 O O . GLY A 1 98 ? 10.056 4.669 -2.062 1.00 70.62 98 GLY A O 1
ATOM 774 N N . VAL A 1 99 ? 8.286 4.612 -0.699 1.00 75.38 99 VAL A N 1
ATOM 775 C CA . VAL A 1 99 ? 8.726 3.395 0.005 1.00 75.38 99 VAL A CA 1
ATOM 776 C C . VAL A 1 99 ? 8.285 2.166 -0.780 1.00 75.38 99 VAL A C 1
ATOM 778 O O . VAL A 1 99 ? 7.090 1.977 -0.989 1.00 75.38 99 VAL A O 1
ATOM 781 N N . LYS A 1 100 ? 9.219 1.306 -1.198 1.00 75.88 100 LYS A N 1
ATOM 782 C CA . LYS A 1 100 ? 8.878 0.052 -1.885 1.00 75.88 100 LYS A CA 1
ATOM 783 C C . LYS A 1 100 ? 8.191 -0.934 -0.951 1.00 75.88 100 LYS A C 1
ATOM 785 O O . LYS A 1 100 ? 8.761 -1.340 0.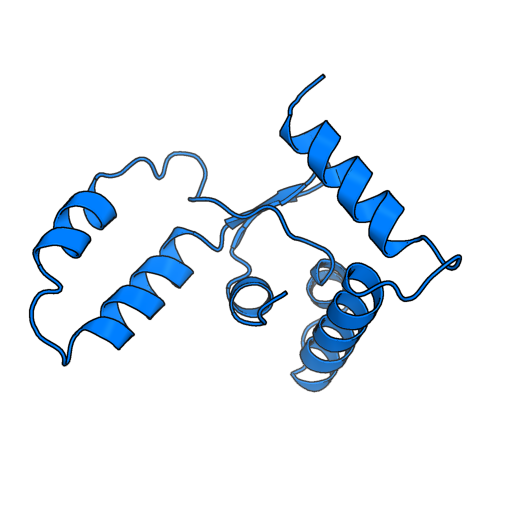058 1.00 75.88 100 LYS A O 1
ATOM 790 N N . ILE A 1 101 ? 6.981 -1.342 -1.325 1.00 71.56 101 ILE A N 1
ATOM 791 C CA . ILE A 1 101 ? 6.197 -2.344 -0.598 1.00 71.56 101 ILE A CA 1
ATOM 792 C C . ILE A 1 101 ? 5.559 -3.310 -1.614 1.00 71.56 101 ILE A C 1
ATOM 794 O O . ILE A 1 101 ? 4.339 -3.321 -1.783 1.00 71.56 101 ILE A O 1
ATOM 798 N N . PRO A 1 102 ? 6.372 -4.112 -2.331 1.00 72.31 102 PRO A N 1
ATOM 799 C CA . PRO A 1 102 ? 5.890 -4.993 -3.399 1.00 72.31 102 PRO A CA 1
ATOM 800 C C . PRO A 1 102 ? 4.840 -5.990 -2.909 1.00 72.31 102 PRO A C 1
ATOM 802 O O . PRO A 1 102 ? 3.903 -6.275 -3.639 1.00 72.31 102 PRO A O 1
ATOM 805 N N . ARG A 1 103 ? 4.913 -6.435 -1.647 1.00 73.44 103 ARG A N 1
ATOM 806 C CA . ARG A 1 103 ? 3.949 -7.396 -1.100 1.00 73.44 103 ARG A CA 1
ATOM 807 C C . ARG A 1 103 ? 2.528 -6.838 -0.980 1.00 73.44 103 ARG A C 1
ATOM 809 O O . ARG A 1 103 ? 1.582 -7.486 -1.411 1.00 73.44 103 ARG A O 1
ATOM 816 N N . VAL A 1 104 ? 2.389 -5.610 -0.471 1.00 71.38 104 VAL A N 1
ATOM 817 C CA . VAL A 1 104 ? 1.090 -4.909 -0.414 1.00 71.38 104 VAL A CA 1
ATOM 818 C C . VAL A 1 104 ? 0.599 -4.567 -1.825 1.00 71.38 104 VAL A C 1
ATOM 820 O O . VAL A 1 104 ? -0.599 -4.562 -2.072 1.00 71.38 104 VAL A O 1
ATOM 823 N N . PHE A 1 105 ? 1.513 -4.314 -2.765 1.00 72.94 105 PHE A N 1
ATOM 824 C CA . PHE A 1 105 ? 1.170 -4.065 -4.166 1.00 72.94 105 PHE A CA 1
ATOM 825 C C . PHE A 1 105 ? 0.683 -5.330 -4.903 1.00 72.94 105 PHE A C 1
ATOM 827 O O . PHE A 1 105 ? -0.223 -5.259 -5.732 1.00 72.94 105 PHE A O 1
ATOM 834 N N . GLU A 1 106 ? 1.271 -6.490 -4.603 1.00 76.62 106 GLU A N 1
ATOM 835 C CA . GLU A 1 106 ? 0.910 -7.796 -5.174 1.00 76.62 106 GLU A CA 1
ATOM 836 C C . GLU A 1 106 ? -0.435 -8.318 -4.661 1.00 76.62 106 GLU A C 1
ATOM 838 O O . GLU A 1 106 ? -1.173 -8.985 -5.395 1.00 76.62 106 GLU A O 1
ATOM 843 N N . GLU A 1 107 ? -0.777 -8.011 -3.410 1.00 69.75 107 GLU A N 1
ATOM 844 C CA . GLU A 1 107 ? -2.081 -8.317 -2.832 1.00 69.75 107 GLU A CA 1
ATOM 845 C C . GLU A 1 107 ? -3.144 -7.372 -3.387 1.00 69.75 107 GLU A C 1
ATOM 847 O O . GLU A 1 107 ? -3.472 -6.330 -2.822 1.00 69.75 107 GLU A O 1
ATOM 852 N N . LYS A 1 108 ? -3.659 -7.759 -4.560 1.00 54.19 108 LYS A N 1
ATOM 853 C CA . LYS A 1 108 ? -4.714 -7.059 -5.295 1.00 54.19 108 LYS A CA 1
ATOM 854 C C . LYS A 1 108 ? -5.831 -6.570 -4.364 1.00 54.19 108 LYS A C 1
ATOM 856 O O . LYS A 1 108 ? -6.406 -7.342 -3.597 1.00 54.19 108 LYS A O 1
ATOM 861 N N . SER A 1 109 ? -6.092 -5.268 -4.500 1.00 48.25 109 SER A N 1
ATOM 862 C CA . SER A 1 109 ? -7.127 -4.473 -3.833 1.00 48.25 109 SER A CA 1
ATOM 863 C C . SER A 1 109 ? -8.544 -4.959 -4.075 1.00 48.25 109 SER A C 1
ATOM 865 O O . SER A 1 109 ? -8.801 -5.617 -5.107 1.00 48.25 109 SER A O 1
#